Protein AF-A0A957VBN9-F1 (afdb_monomer_lite)

Radius of gyration: 14.19 Å; chains: 1; bounding box: 31×28×45 Å

pLDDT: mean 88.88, std 8.42, range [50.06, 94.94]

Secondary structure (DSSP, 8-state):
----TTGGGHHHHHHHHHHHHTS-TT-HHHHHHHHIIIIIHHHHHHHHHH-TTS-HHHHHHHHHHHHHHHHHHHHHHHHTSSS---HHHHHHHHHHHHHGGG-

Structure (mmCIF, N/CA/C/O backbone):
data_AF-A0A957VBN9-F1
#
_entry.id   AF-A0A957VBN9-F1
#
loop_
_atom_site.group_PDB
_atom_site.id
_atom_site.type_symbol
_atom_site.label_atom_id
_atom_site.label_alt_id
_atom_site.label_comp_id
_atom_site.label_asym_id
_atom_site.label_entity_id
_atom_site.label_seq_id
_atom_site.pdbx_PDB_ins_code
_atom_site.Cartn_x
_atom_site.Cartn_y
_atom_site.Cartn_z
_atom_site.occupancy
_atom_site.B_iso_or_equiv
_atom_site.auth_seq_id
_atom_site.auth_comp_id
_atom_site.auth_asym_id
_atom_site.auth_atom_id
_atom_site.pdbx_PDB_model_num
ATOM 1 N N . MET A 1 1 ? -2.662 -5.684 27.327 1.00 50.06 1 MET A N 1
ATOM 2 C CA . MET A 1 1 ? -1.934 -5.295 26.097 1.00 50.06 1 MET A CA 1
ATOM 3 C C . MET A 1 1 ? -2.050 -6.411 25.064 1.00 50.06 1 MET A C 1
ATOM 5 O O . MET A 1 1 ? -1.205 -7.294 25.006 1.00 50.06 1 MET A O 1
ATOM 9 N N . THR A 1 2 ? -3.118 -6.427 24.271 1.00 52.31 2 THR A N 1
ATOM 10 C CA . THR A 1 2 ? -3.235 -7.325 23.113 1.00 52.31 2 THR A CA 1
ATOM 11 C C . THR A 1 2 ? -2.386 -6.744 21.989 1.00 52.31 2 THR A C 1
ATOM 13 O O . THR A 1 2 ? -2.730 -5.693 21.450 1.00 52.31 2 THR A O 1
ATOM 16 N N . ARG A 1 3 ? -1.250 -7.373 21.657 1.00 55.56 3 ARG A N 1
ATOM 17 C CA . ARG A 1 3 ? -0.480 -6.981 20.467 1.00 55.56 3 ARG A CA 1
ATOM 18 C C . ARG A 1 3 ? -1.428 -7.027 19.263 1.00 55.56 3 ARG A C 1
ATOM 20 O O . ARG A 1 3 ? -2.068 -8.063 19.076 1.00 55.56 3 ARG A O 1
ATOM 27 N N . PRO A 1 4 ? -1.553 -5.954 18.465 1.00 61.41 4 PRO A N 1
ATOM 28 C CA . PRO A 1 4 ? -2.398 -5.977 17.281 1.00 61.41 4 PRO A CA 1
ATOM 29 C C . PRO A 1 4 ? -1.858 -7.058 16.339 1.00 61.41 4 PRO A C 1
ATOM 31 O O . PRO A 1 4 ? -0.815 -6.903 15.705 1.00 61.41 4 PRO A O 1
ATOM 34 N N . THR A 1 5 ? -2.573 -8.180 16.263 1.00 67.31 5 THR A N 1
ATOM 35 C CA . THR A 1 5 ? -2.235 -9.398 15.505 1.00 67.31 5 THR A CA 1
ATOM 36 C C . THR A 1 5 ? -2.164 -9.180 13.993 1.00 67.31 5 THR A C 1
ATOM 38 O O . THR A 1 5 ? -1.997 -10.128 13.237 1.00 67.31 5 THR A O 1
ATOM 41 N N . MET A 1 6 ? -2.311 -7.947 13.522 1.00 70.62 6 MET A N 1
ATOM 42 C CA . MET A 1 6 ? -2.277 -7.602 12.111 1.00 70.62 6 MET A CA 1
ATOM 43 C C . MET A 1 6 ? -0.970 -6.894 11.718 1.00 70.62 6 MET A C 1
ATOM 45 O O . MET A 1 6 ? -0.550 -7.047 10.574 1.00 70.62 6 MET A O 1
ATOM 49 N N . LEU A 1 7 ? -0.256 -6.246 12.654 1.00 79.25 7 LEU A N 1
ATOM 50 C CA . LEU A 1 7 ? 1.029 -5.596 12.353 1.00 79.25 7 LEU A CA 1
ATOM 51 C C . LEU A 1 7 ? 2.101 -6.618 11.949 1.00 79.25 7 LEU A C 1
ATOM 53 O O . LEU A 1 7 ? 2.841 -6.387 11.002 1.00 79.25 7 LEU A O 1
ATOM 57 N N . TRP A 1 8 ? 2.130 -7.801 12.574 1.00 83.00 8 TRP A N 1
ATOM 58 C CA . TRP A 1 8 ? 3.094 -8.848 12.200 1.00 83.00 8 TRP A CA 1
ATOM 59 C C . TRP A 1 8 ? 2.877 -9.400 10.783 1.00 83.00 8 TRP A C 1
ATOM 61 O O . TRP A 1 8 ? 3.796 -9.974 10.209 1.00 83.00 8 TRP A O 1
ATOM 71 N N . ARG A 1 9 ? 1.675 -9.231 10.208 1.00 88.81 9 ARG A N 1
ATOM 72 C CA . ARG A 1 9 ? 1.349 -9.687 8.847 1.00 88.81 9 ARG A CA 1
ATOM 73 C C . ARG A 1 9 ? 1.797 -8.695 7.773 1.00 88.81 9 ARG A C 1
ATOM 75 O O . ARG A 1 9 ? 1.888 -9.085 6.613 1.00 88.81 9 ARG A O 1
ATOM 82 N N . LEU A 1 10 ? 2.084 -7.438 8.131 1.00 89.38 10 LEU A N 1
ATOM 83 C CA . LEU A 1 10 ? 2.489 -6.402 7.172 1.00 89.38 10 LEU A CA 1
ATOM 84 C C . LEU A 1 10 ? 3.734 -6.776 6.358 1.00 89.38 10 LEU A C 1
ATOM 86 O O . LEU A 1 10 ? 3.657 -6.652 5.139 1.00 89.38 10 LEU A O 1
ATOM 90 N N . PRO A 1 11 ? 4.832 -7.297 6.946 1.00 91.56 11 PRO A N 1
ATOM 91 C CA . PRO A 1 11 ? 6.000 -7.716 6.173 1.00 91.56 11 PRO A CA 1
ATOM 92 C C . PRO A 1 11 ? 5.658 -8.770 5.119 1.00 91.56 11 PRO A C 1
ATOM 94 O O . PRO A 1 11 ? 6.094 -8.665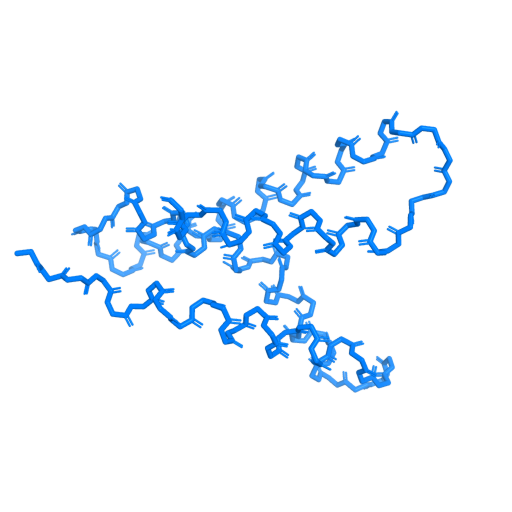 3.977 1.00 91.56 11 PRO A O 1
ATOM 97 N N . LEU A 1 12 ? 4.822 -9.752 5.474 1.00 92.69 12 LEU A N 1
ATOM 98 C CA . LEU A 1 12 ? 4.391 -10.797 4.543 1.00 92.69 12 LEU A CA 1
ATOM 99 C C . LEU A 1 12 ? 3.566 -10.219 3.391 1.00 92.69 12 LEU A C 1
ATOM 101 O O . LEU A 1 12 ? 3.771 -10.604 2.243 1.00 92.69 12 LEU A O 1
ATOM 105 N N . LEU A 1 13 ? 2.665 -9.274 3.675 1.00 92.56 13 LEU A N 1
ATOM 106 C CA . LEU A 1 13 ? 1.867 -8.612 2.642 1.00 92.56 13 LEU A CA 1
ATOM 107 C C . LEU A 1 13 ? 2.723 -7.728 1.727 1.00 92.56 13 LEU A C 1
ATOM 109 O O . LEU A 1 13 ? 2.508 -7.722 0.517 1.00 92.56 13 LEU A O 1
ATOM 113 N N . VAL A 1 14 ? 3.709 -7.022 2.286 1.00 93.56 14 VAL A N 1
ATOM 114 C CA . VAL A 1 14 ? 4.682 -6.233 1.519 1.00 93.56 14 VAL A CA 1
ATOM 115 C C . VAL A 1 14 ? 5.484 -7.144 0.588 1.00 93.56 14 VAL A C 1
ATOM 117 O O . VAL A 1 14 ? 5.570 -6.868 -0.608 1.00 93.56 14 VAL A O 1
ATOM 120 N N . ILE A 1 15 ? 6.008 -8.266 1.089 1.00 94.69 15 ILE A N 1
ATOM 121 C CA . ILE A 1 15 ? 6.731 -9.249 0.267 1.00 94.69 15 ILE A CA 1
ATOM 122 C C . ILE A 1 15 ? 5.822 -9.793 -0.841 1.00 94.69 15 ILE A C 1
ATOM 124 O O . ILE A 1 15 ? 6.206 -9.768 -2.008 1.00 94.69 15 ILE A O 1
ATOM 128 N N . ALA A 1 16 ? 4.602 -10.223 -0.506 1.00 94.69 16 ALA A N 1
ATOM 129 C CA . ALA A 1 16 ? 3.650 -10.753 -1.480 1.00 94.69 16 ALA A CA 1
ATOM 130 C C . ALA A 1 16 ? 3.320 -9.737 -2.587 1.00 94.69 16 ALA A C 1
ATOM 132 O O . ALA A 1 16 ? 3.269 -10.102 -3.761 1.00 94.69 16 ALA A O 1
ATOM 133 N N . ALA A 1 17 ? 3.150 -8.460 -2.238 1.00 94.12 17 ALA A N 1
ATOM 134 C CA . ALA A 1 17 ? 2.874 -7.411 -3.210 1.00 94.12 17 ALA A CA 1
ATOM 135 C C . ALA A 1 17 ? 4.072 -7.143 -4.140 1.00 94.12 17 ALA A C 1
ATOM 137 O O . ALA A 1 17 ? 3.883 -7.011 -5.348 1.00 94.12 17 ALA A O 1
ATOM 138 N N . ASN A 1 18 ? 5.303 -7.139 -3.614 1.00 94.50 18 ASN A N 1
ATOM 139 C CA . ASN A 1 18 ? 6.508 -7.004 -4.440 1.00 94.50 18 ASN A CA 1
ATOM 140 C C . ASN A 1 18 ? 6.709 -8.218 -5.362 1.00 94.50 18 ASN A C 1
ATOM 142 O O . ASN A 1 18 ? 7.040 -8.042 -6.531 1.00 94.50 18 ASN A O 1
ATOM 146 N N . LEU A 1 19 ? 6.452 -9.440 -4.884 1.00 94.81 19 LEU A N 1
ATOM 147 C CA . LEU A 1 19 ? 6.497 -10.640 -5.729 1.00 94.81 19 LEU A CA 1
ATOM 148 C C . LEU A 1 19 ? 5.447 -10.585 -6.844 1.00 94.81 19 LEU A C 1
ATOM 150 O O . LEU A 1 19 ? 5.742 -10.931 -7.985 1.00 94.81 19 LEU A O 1
ATOM 154 N N . ALA A 1 20 ? 4.243 -10.092 -6.548 1.00 94.50 20 ALA A N 1
ATOM 155 C CA . ALA A 1 20 ? 3.206 -9.907 -7.556 1.00 94.50 20 ALA A CA 1
ATOM 156 C C . ALA A 1 20 ? 3.611 -8.887 -8.639 1.00 94.50 20 ALA A C 1
ATOM 158 O O . ALA A 1 20 ? 3.229 -9.049 -9.797 1.00 94.50 20 ALA A O 1
ATOM 159 N N . LEU A 1 21 ? 4.426 -7.878 -8.307 1.00 92.81 21 LEU A N 1
ATOM 160 C CA . LEU A 1 21 ? 4.958 -6.922 -9.287 1.00 92.81 21 LEU A CA 1
ATOM 161 C C . LEU A 1 21 ? 5.962 -7.533 -10.276 1.00 92.81 21 LEU A C 1
ATOM 163 O O . LEU A 1 21 ? 6.131 -6.984 -11.366 1.00 92.81 21 LEU A O 1
ATOM 167 N N . LEU A 1 22 ? 6.591 -8.662 -9.931 1.00 92.62 22 LEU A N 1
ATOM 168 C CA . LEU A 1 22 ? 7.507 -9.388 -10.822 1.00 92.62 22 LEU A CA 1
ATOM 169 C C . LEU A 1 22 ? 6.773 -10.144 -11.938 1.00 92.62 22 LEU A C 1
ATOM 171 O O . LEU A 1 22 ? 7.403 -10.612 -12.885 1.00 92.62 22 LEU A O 1
ATOM 175 N N . LEU A 1 23 ? 5.447 -10.266 -11.844 1.00 93.88 23 LEU A N 1
ATOM 176 C CA . LEU A 1 23 ? 4.647 -10.928 -12.865 1.00 93.88 23 LEU A CA 1
ATOM 177 C C . LEU A 1 23 ? 4.607 -10.115 -14.178 1.00 93.88 23 LEU A C 1
ATOM 179 O O . LEU A 1 23 ? 4.787 -8.887 -14.184 1.00 93.88 23 LEU A O 1
ATOM 183 N N . PRO A 1 24 ? 4.329 -10.778 -15.317 1.00 93.31 24 PRO A N 1
ATOM 184 C CA . PRO A 1 24 ? 4.158 -10.109 -16.604 1.00 93.31 24 PRO A CA 1
ATOM 185 C C . PRO A 1 24 ? 3.117 -8.985 -16.545 1.00 93.31 24 PRO A C 1
ATOM 187 O O . PRO A 1 24 ? 2.146 -9.066 -15.796 1.00 93.31 24 PRO A O 1
ATOM 190 N N . ALA A 1 25 ? 3.288 -7.942 -17.363 1.00 88.62 25 ALA A N 1
ATOM 191 C CA . ALA A 1 25 ? 2.413 -6.761 -17.349 1.00 88.62 25 ALA A CA 1
ATOM 192 C C . ALA A 1 25 ? 0.932 -7.084 -17.623 1.00 88.62 25 ALA A C 1
ATOM 194 O O . ALA A 1 25 ? 0.054 -6.419 -17.087 1.00 88.62 25 ALA A O 1
ATOM 195 N N . ALA A 1 26 ? 0.663 -8.132 -18.407 1.00 91.12 26 ALA A N 1
ATOM 196 C CA . ALA A 1 26 ? -0.688 -8.604 -18.705 1.00 91.12 26 ALA A CA 1
ATOM 197 C C . ALA A 1 26 ? -1.347 -9.368 -17.539 1.00 91.12 26 ALA A C 1
ATOM 199 O O . ALA A 1 26 ? -2.542 -9.653 -17.587 1.00 91.12 26 ALA A O 1
ATOM 200 N N . HIS A 1 27 ? -0.588 -9.738 -16.503 1.00 94.44 27 HIS A N 1
ATOM 201 C CA . HIS A 1 27 ? -1.101 -10.565 -15.421 1.00 94.44 27 HIS A CA 1
ATOM 202 C C . HIS A 1 27 ? -1.887 -9.714 -14.404 1.00 94.44 27 HIS A C 1
ATOM 204 O O . HIS A 1 27 ? -1.316 -8.794 -13.813 1.00 94.44 27 HIS A O 1
ATOM 210 N N . PRO A 1 28 ? -3.160 -10.035 -14.097 1.00 93.81 28 PRO A N 1
ATOM 211 C CA . PRO A 1 28 ? -4.001 -9.209 -13.222 1.00 93.81 28 PRO A CA 1
ATOM 212 C C . PRO A 1 28 ? -3.443 -9.084 -11.798 1.00 93.81 28 PRO A C 1
ATOM 214 O O . PRO A 1 28 ? -3.554 -8.033 -11.173 1.00 93.81 28 PRO A O 1
ATOM 217 N N . LEU A 1 29 ? -2.762 -10.121 -11.294 1.00 94.00 29 LEU A N 1
ATOM 218 C CA . LEU A 1 29 ? -2.100 -10.062 -9.982 1.00 94.00 29 LEU A CA 1
ATOM 219 C C . LEU A 1 29 ? -1.037 -8.960 -9.880 1.00 94.00 29 LEU A C 1
ATOM 221 O O . LEU A 1 29 ? -0.825 -8.443 -8.788 1.00 94.00 29 LEU A O 1
ATOM 225 N N . ARG A 1 30 ? -0.411 -8.547 -10.988 1.00 93.44 30 ARG A N 1
ATOM 226 C CA . ARG A 1 30 ? 0.535 -7.426 -10.975 1.00 93.44 30 ARG A CA 1
ATOM 227 C C . ARG A 1 30 ? -0.161 -6.118 -10.599 1.00 93.44 30 ARG A C 1
ATOM 229 O O . ARG A 1 30 ? 0.371 -5.342 -9.808 1.00 93.44 30 ARG A O 1
ATOM 236 N N . VAL A 1 31 ? -1.374 -5.907 -11.115 1.00 92.62 31 VAL A N 1
ATOM 237 C CA . VAL A 1 31 ? -2.219 -4.752 -10.771 1.00 92.62 31 VAL A CA 1
ATOM 238 C C . VAL A 1 31 ? -2.611 -4.808 -9.299 1.00 92.62 31 VAL A C 1
ATOM 240 O O . VAL A 1 31 ? -2.516 -3.803 -8.600 1.00 92.62 31 VAL A O 1
ATOM 243 N N . VAL A 1 32 ? -2.976 -5.992 -8.800 1.00 94.25 32 VAL A N 1
ATOM 244 C CA . VAL A 1 32 ? -3.283 -6.194 -7.376 1.00 94.25 32 VAL A CA 1
ATOM 245 C C . VAL A 1 32 ? -2.072 -5.858 -6.498 1.00 94.25 32 VAL A C 1
ATOM 247 O O . VAL A 1 32 ? -2.223 -5.144 -5.510 1.00 94.25 32 VAL A O 1
ATOM 250 N N . GLY A 1 33 ? -0.869 -6.302 -6.872 1.00 92.75 33 GLY A N 1
ATOM 251 C CA . GLY A 1 33 ? 0.371 -5.969 -6.164 1.00 92.75 33 GLY A CA 1
ATOM 252 C C . GLY A 1 33 ? 0.646 -4.465 -6.124 1.00 92.75 33 GLY A C 1
ATOM 253 O O . GLY A 1 33 ? 0.939 -3.917 -5.061 1.00 92.75 33 GLY A O 1
ATOM 254 N N . ALA A 1 34 ? 0.471 -3.780 -7.258 1.00 91.75 34 ALA A N 1
ATOM 255 C CA . ALA A 1 34 ? 0.619 -2.328 -7.339 1.00 91.75 34 ALA A CA 1
ATOM 256 C C . ALA A 1 34 ? -0.401 -1.597 -6.451 1.00 91.75 34 ALA A C 1
ATOM 258 O O . ALA A 1 34 ? -0.025 -0.724 -5.670 1.00 91.75 34 ALA A O 1
ATOM 259 N N . LEU A 1 35 ? -1.678 -1.987 -6.520 1.00 92.69 35 LEU A N 1
ATOM 260 C CA . LEU A 1 35 ? -2.737 -1.402 -5.698 1.00 92.69 35 LEU A CA 1
ATOM 261 C C . LEU A 1 35 ? -2.487 -1.627 -4.208 1.00 92.69 35 LEU A C 1
ATOM 263 O O . LEU A 1 35 ? -2.685 -0.708 -3.419 1.00 92.69 35 LEU A O 1
ATOM 267 N N . LEU A 1 36 ? -2.009 -2.807 -3.810 1.00 93.12 36 LEU A N 1
ATOM 268 C CA . LEU A 1 36 ? -1.660 -3.068 -2.417 1.00 93.12 36 LEU A CA 1
ATOM 269 C C . LEU A 1 36 ? -0.550 -2.132 -1.930 1.00 93.12 36 LEU A C 1
ATOM 271 O O . LEU A 1 36 ? -0.708 -1.525 -0.872 1.00 93.12 36 LEU A O 1
ATOM 275 N N . LEU A 1 37 ? 0.535 -1.975 -2.693 1.00 91.25 37 LEU A N 1
ATOM 276 C CA . LEU A 1 37 ? 1.668 -1.125 -2.302 1.00 91.25 37 LEU A CA 1
ATOM 277 C C . LEU A 1 37 ? 1.341 0.369 -2.297 1.00 91.25 37 LEU A C 1
ATOM 279 O O . LEU A 1 37 ? 1.871 1.096 -1.463 1.00 91.25 37 LEU A O 1
ATOM 283 N N . ILE A 1 38 ? 0.470 0.820 -3.198 1.00 90.44 38 ILE A N 1
ATOM 284 C CA . ILE A 1 38 ? 0.153 2.242 -3.366 1.00 90.44 38 ILE A CA 1
ATOM 285 C C . ILE A 1 38 ? -1.040 2.668 -2.497 1.00 90.44 38 ILE A C 1
ATOM 287 O O . ILE A 1 38 ? -1.009 3.710 -1.847 1.00 90.44 38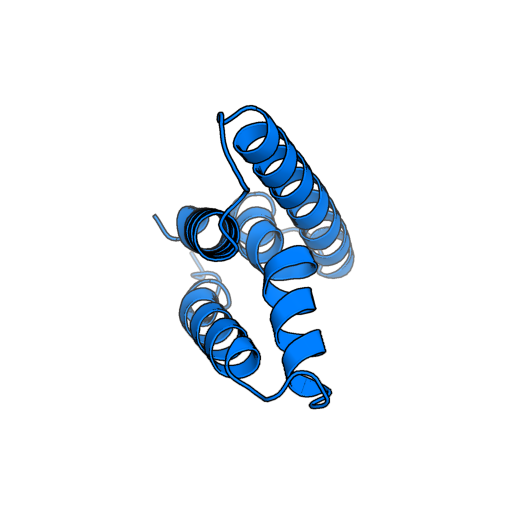 ILE A O 1
ATOM 291 N N . ALA A 1 39 ? -2.114 1.881 -2.476 1.00 88.25 39 ALA A N 1
ATOM 292 C CA . ALA A 1 39 ? -3.406 2.324 -1.950 1.00 88.25 39 ALA A CA 1
ATOM 293 C C . ALA A 1 39 ? -3.759 1.763 -0.565 1.00 88.25 39 ALA A C 1
ATOM 295 O O . ALA A 1 39 ? -4.697 2.262 0.057 1.00 88.25 39 ALA A O 1
ATOM 296 N N . PHE A 1 40 ? -3.039 0.750 -0.068 1.00 90.75 40 PHE A N 1
ATOM 297 C CA . PHE A 1 40 ? -3.427 0.068 1.172 1.00 90.75 40 PHE A CA 1
ATOM 298 C C . PHE A 1 40 ? -2.295 -0.093 2.184 1.00 90.75 40 PHE A C 1
ATOM 300 O O . PHE A 1 40 ? -2.471 0.248 3.354 1.00 90.75 40 PHE A O 1
ATOM 307 N N . LEU A 1 41 ? -1.153 -0.650 1.780 1.00 91.62 41 LEU A N 1
ATOM 308 C CA . LEU A 1 41 ? -0.109 -1.081 2.713 1.00 91.62 41 LEU A CA 1
ATOM 309 C C . LEU A 1 41 ? 0.500 0.055 3.548 1.00 91.62 41 LEU A C 1
ATOM 311 O O . LEU A 1 41 ? 0.608 -0.142 4.762 1.00 91.62 41 LEU A O 1
ATOM 315 N N . PRO A 1 42 ? 0.831 1.233 2.980 1.00 90.38 42 PRO A N 1
ATOM 316 C CA . PRO A 1 42 ? 1.401 2.324 3.760 1.00 90.38 42 PRO A CA 1
ATOM 317 C C . PRO A 1 42 ? 0.460 2.763 4.882 1.00 90.38 42 PRO A C 1
ATOM 319 O O . PRO A 1 42 ? 0.834 2.796 6.052 1.00 90.38 42 PRO A O 1
ATOM 322 N N . GLY A 1 43 ? -0.802 3.025 4.561 1.00 91.31 43 GLY A N 1
ATOM 323 C CA . GLY A 1 43 ? -1.765 3.518 5.534 1.00 91.31 43 GLY A CA 1
ATOM 324 C C . GLY A 1 43 ? -2.325 2.449 6.467 1.00 91.31 43 GLY A C 1
ATOM 325 O O . GLY A 1 43 ? -2.731 2.794 7.573 1.00 91.31 43 GLY A O 1
ATOM 326 N N . LEU A 1 44 ? -2.320 1.162 6.102 1.00 91.50 44 LEU A N 1
ATOM 327 C CA . LEU A 1 44 ? -2.794 0.082 6.980 1.00 91.50 44 LEU A CA 1
ATOM 328 C C . LEU A 1 44 ? -1.973 -0.033 8.269 1.00 91.50 44 LEU A C 1
ATOM 330 O O . LEU A 1 44 ? -2.556 -0.192 9.347 1.00 91.50 44 LEU A O 1
ATOM 334 N N . GLY A 1 45 ? -0.644 0.046 8.169 1.00 89.62 45 GLY A N 1
ATOM 335 C CA . GLY A 1 45 ? 0.235 -0.005 9.339 1.00 89.62 45 GLY A CA 1
ATOM 336 C C . GLY A 1 45 ? 0.088 1.225 10.227 1.00 89.62 45 GLY A C 1
ATOM 337 O O . GLY A 1 45 ? -0.048 1.103 11.446 1.00 89.62 45 GLY A O 1
ATOM 338 N N . TRP A 1 46 ? 0.007 2.407 9.619 1.00 92.06 46 TRP A N 1
ATOM 339 C CA . TRP A 1 46 ? -0.202 3.653 10.351 1.00 92.06 46 TRP A CA 1
ATOM 340 C C . TRP A 1 46 ? -1.579 3.739 11.003 1.00 92.06 46 TRP A C 1
ATOM 342 O O . TRP A 1 46 ? -1.665 4.076 12.179 1.00 92.06 46 TRP A O 1
ATOM 352 N N . ALA A 1 47 ? -2.653 3.370 10.305 1.00 92.94 47 ALA A N 1
ATOM 353 C CA . ALA A 1 47 ? -4.003 3.370 10.867 1.00 92.94 47 ALA A CA 1
ATOM 354 C C . ALA A 1 47 ? -4.122 2.412 12.064 1.00 92.94 47 ALA A C 1
ATOM 356 O O . ALA A 1 47 ? -4.794 2.725 13.043 1.00 92.94 47 ALA A O 1
ATOM 357 N N . GLN A 1 48 ? -3.436 1.265 12.023 1.00 90.31 48 GLN A N 1
ATOM 358 C CA . GLN A 1 48 ? -3.358 0.341 13.159 1.00 90.31 48 GLN A CA 1
ATOM 359 C C . GLN A 1 48 ? -2.628 0.926 14.364 1.00 90.31 48 GLN A C 1
ATOM 361 O O . GLN A 1 48 ? -3.053 0.699 15.497 1.00 90.31 48 GLN A O 1
ATOM 366 N N . ARG A 1 49 ? -1.538 1.658 14.124 1.00 89.62 49 ARG A N 1
ATOM 367 C CA . ARG A 1 49 ? -0.735 2.274 15.183 1.00 89.62 49 ARG A CA 1
ATOM 368 C C . ARG A 1 49 ? -1.414 3.505 15.787 1.00 89.62 49 ARG A C 1
ATOM 370 O O . ARG A 1 49 ? -1.384 3.670 17.000 1.00 89.62 49 ARG A O 1
ATOM 377 N N . LEU A 1 50 ? -2.027 4.345 14.954 1.00 91.00 50 LEU A N 1
ATOM 378 C CA . LEU A 1 50 ? -2.657 5.604 15.359 1.00 91.00 50 LEU A CA 1
ATOM 379 C C . LEU A 1 50 ? -4.044 5.398 15.980 1.00 91.00 50 LEU A C 1
ATOM 381 O O . LEU A 1 50 ? -4.416 6.123 16.897 1.00 91.00 50 LEU A O 1
ATOM 385 N N . LEU A 1 51 ? -4.811 4.416 15.496 1.00 92.56 51 LEU A N 1
ATOM 386 C CA . LEU A 1 51 ? -6.202 4.188 15.899 1.00 92.56 51 LEU A CA 1
ATOM 387 C C . LEU A 1 51 ? -6.450 2.721 16.315 1.00 92.56 51 LEU A C 1
ATOM 389 O O . LEU A 1 51 ? -7.308 2.048 15.735 1.00 92.56 51 LEU A O 1
ATOM 393 N N . PRO A 1 52 ? -5.736 2.186 17.326 1.00 88.69 52 PRO A N 1
ATOM 394 C CA . PRO A 1 52 ? -5.795 0.762 17.672 1.00 88.69 52 PRO A CA 1
ATOM 395 C C . PRO A 1 52 ? -7.173 0.306 18.178 1.00 88.69 52 PRO A C 1
ATOM 397 O O . PRO A 1 52 ? -7.567 -0.833 17.932 1.00 88.69 52 PRO A O 1
ATOM 400 N N . ALA A 1 53 ? -7.911 1.191 18.856 1.00 90.50 53 ALA A N 1
ATOM 401 C CA . ALA A 1 53 ? -9.231 0.910 19.429 1.00 90.50 53 ALA A CA 1
ATOM 402 C C . ALA A 1 53 ? -10.405 1.326 18.521 1.00 90.50 53 ALA A C 1
ATOM 404 O O . ALA A 1 53 ? -11.563 1.134 18.883 1.00 90.50 53 ALA A O 1
ATOM 405 N N . ALA A 1 54 ? -10.126 1.915 17.354 1.00 91.81 54 ALA A N 1
ATOM 406 C CA . ALA A 1 54 ? -11.167 2.386 16.451 1.00 91.81 54 ALA A CA 1
ATOM 407 C C . ALA A 1 54 ? -11.888 1.227 15.738 1.00 91.81 54 ALA A C 1
ATOM 409 O O . ALA A 1 54 ? -11.277 0.184 15.466 1.00 91.81 54 ALA A O 1
ATOM 410 N N . PRO A 1 55 ? -13.167 1.419 15.362 1.00 93.19 55 PRO A N 1
ATOM 411 C CA . PRO A 1 55 ? -13.918 0.425 14.608 1.00 93.19 55 PRO A CA 1
ATOM 412 C C . PRO A 1 55 ? -13.307 0.195 13.216 1.00 93.19 55 PRO A C 1
ATOM 414 O O . PRO A 1 55 ? -12.704 1.090 12.616 1.00 93.19 55 PRO A O 1
ATOM 417 N N . LEU A 1 56 ? -13.481 -1.021 12.684 1.00 90.38 56 LEU A N 1
ATOM 418 C CA . LEU A 1 56 ? -12.880 -1.453 11.414 1.00 90.38 56 LEU A CA 1
ATOM 419 C C . LEU A 1 56 ? -13.171 -0.527 10.216 1.00 90.38 56 LEU A C 1
ATOM 421 O O . LEU A 1 56 ? -12.224 -0.252 9.479 1.00 90.38 56 LEU A O 1
ATOM 425 N N . PRO A 1 57 ? -14.398 -0.002 10.010 1.00 93.62 57 PRO A N 1
ATOM 426 C CA . PRO A 1 57 ? -14.678 0.876 8.873 1.00 93.62 57 PRO A CA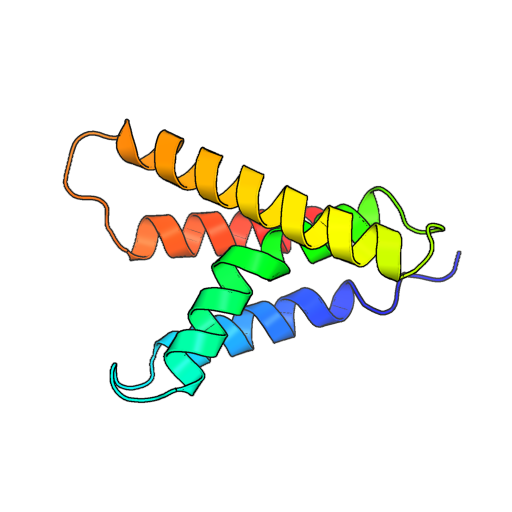 1
ATOM 427 C C . PRO A 1 57 ? -13.876 2.176 8.937 1.00 93.62 57 PRO A C 1
ATOM 429 O O . PRO A 1 57 ? -13.275 2.576 7.943 1.00 93.62 57 PRO A O 1
ATOM 432 N N . LEU A 1 58 ? -13.796 2.789 10.125 1.00 93.12 58 LEU A N 1
ATOM 433 C CA . LEU A 1 58 ? -13.019 4.009 10.338 1.00 93.12 58 LEU A CA 1
ATOM 434 C C . LEU A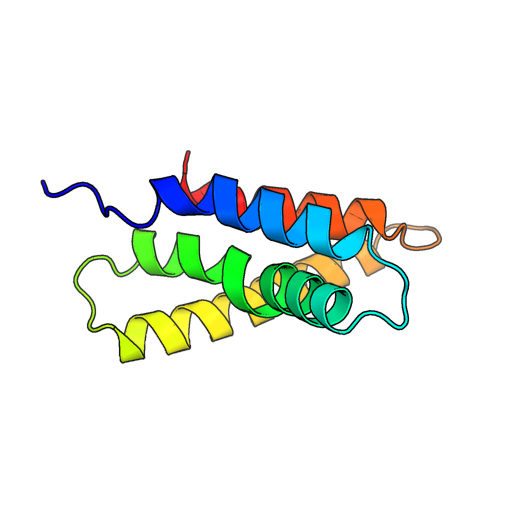 1 58 ? -11.538 3.753 10.048 1.00 93.12 58 LEU A C 1
ATOM 436 O O . LEU A 1 58 ? -10.924 4.493 9.288 1.00 93.12 58 LEU A O 1
ATOM 440 N N . ARG A 1 59 ? -10.989 2.645 10.562 1.00 90.62 59 ARG A N 1
ATOM 441 C CA . ARG A 1 59 ? -9.606 2.237 10.272 1.00 90.62 59 ARG A CA 1
ATOM 442 C C . ARG A 1 59 ? -9.365 1.992 8.785 1.00 90.62 59 ARG A C 1
ATOM 444 O O . ARG A 1 59 ? -8.294 2.335 8.299 1.00 90.62 59 ARG A O 1
ATOM 451 N N . GLY A 1 60 ? -10.331 1.408 8.077 1.00 91.38 60 GLY A N 1
ATOM 452 C CA . GLY A 1 60 ? -10.255 1.183 6.635 1.00 91.38 60 GLY A CA 1
ATOM 453 C C . GLY A 1 60 ? -10.182 2.493 5.854 1.00 91.38 60 GLY A C 1
ATOM 454 O O . GLY A 1 60 ? -9.262 2.680 5.061 1.00 91.38 60 GLY A O 1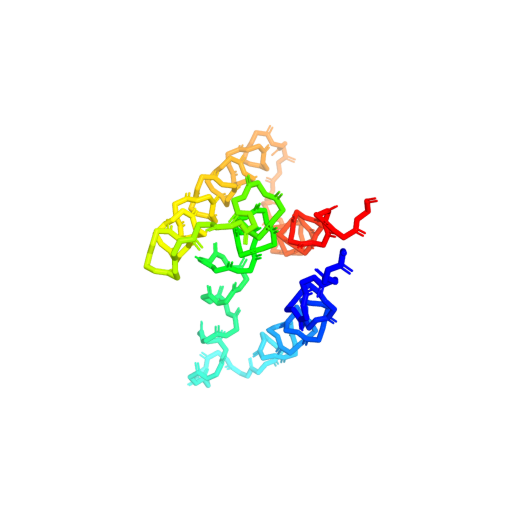
ATOM 455 N N . VAL A 1 61 ? -11.090 3.430 6.138 1.00 94.44 61 VAL A N 1
ATOM 456 C CA . VAL A 1 61 ? -11.100 4.761 5.507 1.00 94.44 61 VAL A CA 1
ATOM 457 C C . VAL A 1 61 ? -9.808 5.518 5.813 1.00 94.44 61 VAL A C 1
ATOM 459 O O . VAL A 1 61 ? -9.176 6.044 4.898 1.00 94.44 61 VAL A O 1
ATOM 462 N N . THR A 1 62 ? -9.363 5.522 7.074 1.00 94.06 62 THR A N 1
ATOM 463 C CA . THR A 1 62 ? -8.100 6.162 7.460 1.00 94.06 62 THR A CA 1
ATOM 464 C C . THR A 1 62 ? -6.901 5.504 6.781 1.00 94.06 62 THR A C 1
ATOM 466 O O . THR A 1 62 ? -6.006 6.213 6.335 1.00 94.06 62 THR A O 1
ATOM 469 N N . ALA A 1 63 ? -6.875 4.175 6.646 1.00 93.50 63 ALA A N 1
ATOM 470 C CA . ALA A 1 63 ? -5.793 3.471 5.963 1.00 93.50 63 ALA A CA 1
ATOM 471 C C . ALA A 1 63 ? -5.717 3.830 4.474 1.00 93.50 63 ALA A C 1
ATOM 473 O O . ALA A 1 63 ? -4.628 4.085 3.962 1.00 93.50 63 ALA A O 1
ATOM 474 N N . VAL A 1 64 ? -6.851 3.897 3.776 1.00 94.25 64 VAL A N 1
ATOM 475 C CA . VAL A 1 64 ? -6.873 4.305 2.363 1.00 94.25 64 VAL A CA 1
ATOM 476 C C . VAL A 1 64 ? -6.459 5.772 2.221 1.00 94.25 64 VAL A C 1
ATOM 478 O O . VAL A 1 64 ? -5.581 6.085 1.418 1.00 94.25 64 VAL A O 1
ATOM 481 N N . GLY A 1 65 ? -7.012 6.664 3.052 1.00 94.94 65 GLY A N 1
ATOM 482 C CA . GLY A 1 65 ? -6.667 8.088 3.042 1.00 94.94 65 GLY A CA 1
ATOM 483 C C . GLY A 1 65 ? -5.185 8.346 3.328 1.00 94.94 65 GLY A C 1
ATOM 484 O O . GLY A 1 65 ? -4.535 9.092 2.598 1.00 94.94 65 GLY A O 1
ATOM 485 N N . LEU A 1 66 ? -4.619 7.673 4.334 1.00 94.88 66 LEU A N 1
ATOM 486 C CA . LEU A 1 66 ? -3.189 7.756 4.643 1.00 94.88 66 LEU A CA 1
ATOM 487 C C . LEU A 1 66 ? -2.329 7.202 3.509 1.00 94.88 66 LEU A C 1
ATOM 489 O O . LEU A 1 66 ? -1.332 7.825 3.164 1.00 94.88 66 LEU A O 1
ATOM 493 N N . SER A 1 67 ? -2.703 6.070 2.908 1.00 94.69 67 SER A N 1
ATOM 494 C CA . SER A 1 67 ? -1.942 5.498 1.787 1.00 94.69 67 SER A CA 1
ATOM 495 C C . SER A 1 67 ? -1.905 6.443 0.591 1.00 94.69 67 SER A C 1
ATOM 497 O O . SER A 1 67 ? -0.845 6.639 -0.003 1.00 94.69 67 SER A O 1
ATOM 499 N N . PHE A 1 68 ? -3.039 7.075 0.277 1.00 93.88 68 PHE A N 1
ATOM 500 C CA . PHE A 1 68 ? -3.122 8.075 -0.780 1.00 93.88 68 PHE A CA 1
ATOM 501 C C . PHE A 1 68 ? -2.211 9.274 -0.494 1.00 93.88 68 PHE A C 1
ATOM 503 O O . PHE A 1 68 ? -1.392 9.626 -1.340 1.00 93.88 68 PHE A O 1
ATOM 510 N N . ILE A 1 69 ? -2.295 9.856 0.709 1.00 94.88 69 ILE A N 1
ATOM 511 C CA . ILE A 1 69 ? -1.467 11.007 1.099 1.00 94.88 69 ILE A CA 1
ATOM 512 C C . ILE A 1 69 ? 0.022 10.641 1.080 1.00 94.88 69 ILE A C 1
ATOM 514 O O . ILE A 1 69 ? 0.817 11.376 0.503 1.00 94.88 69 ILE A O 1
ATOM 518 N N . ILE A 1 70 ? 0.409 9.501 1.662 1.00 93.00 70 ILE A N 1
ATOM 519 C CA . ILE A 1 70 ? 1.806 9.043 1.703 1.00 93.00 70 ILE A CA 1
ATOM 520 C C . ILE A 1 70 ? 2.344 8.836 0.288 1.00 93.00 70 ILE A C 1
ATOM 522 O O . ILE A 1 70 ? 3.426 9.325 -0.025 1.00 93.00 70 ILE A O 1
ATOM 526 N N . THR A 1 71 ? 1.596 8.151 -0.578 1.00 91.56 71 THR A N 1
ATOM 527 C CA . THR A 1 71 ? 2.023 7.912 -1.962 1.00 91.56 71 THR A CA 1
ATOM 528 C C . THR A 1 71 ? 2.118 9.219 -2.742 1.00 91.56 71 THR A C 1
ATOM 530 O O . THR A 1 71 ? 3.088 9.423 -3.471 1.00 91.56 71 THR A O 1
ATOM 533 N N . LEU A 1 72 ? 1.156 10.130 -2.579 1.00 93.25 72 LEU A N 1
ATOM 534 C CA . LEU A 1 72 ? 1.173 11.437 -3.234 1.00 93.25 72 LEU A CA 1
ATOM 535 C C . LEU A 1 72 ? 2.387 12.264 -2.793 1.00 93.25 72 LEU A C 1
ATOM 537 O O . LEU A 1 72 ? 3.122 12.763 -3.642 1.00 93.25 72 LEU A O 1
ATOM 541 N N . LEU A 1 73 ? 2.649 12.344 -1.487 1.00 92.81 73 LEU A N 1
ATOM 542 C CA . LEU A 1 73 ? 3.821 13.034 -0.947 1.00 92.81 73 LEU A CA 1
ATOM 543 C C . LEU A 1 73 ? 5.129 12.374 -1.389 1.00 92.81 73 LEU A C 1
ATOM 545 O O . LEU A 1 73 ? 6.056 13.082 -1.766 1.00 92.81 73 LEU A O 1
ATOM 549 N N . ALA A 1 74 ? 5.205 11.041 -1.395 1.00 90.38 74 ALA A N 1
ATOM 550 C CA . ALA A 1 74 ? 6.368 10.309 -1.889 1.00 90.38 74 ALA A CA 1
ATOM 551 C C . ALA A 1 74 ? 6.615 10.598 -3.373 1.00 90.38 74 ALA A C 1
ATOM 553 O O . ALA A 1 74 ? 7.742 10.872 -3.772 1.00 90.38 74 ALA A O 1
ATOM 554 N N . THR A 1 75 ? 5.560 10.595 -4.186 1.00 89.25 75 THR A N 1
ATOM 555 C CA . THR A 1 75 ? 5.653 10.888 -5.620 1.00 89.25 75 THR A CA 1
ATOM 556 C C . THR A 1 75 ? 6.100 12.326 -5.856 1.00 89.25 75 THR A C 1
ATOM 558 O O . THR A 1 75 ? 6.999 12.546 -6.660 1.00 89.25 75 THR A O 1
ATOM 561 N N . LEU A 1 76 ? 5.532 13.295 -5.130 1.00 90.44 76 LEU A N 1
ATOM 562 C CA . LEU A 1 76 ? 5.946 14.699 -5.203 1.00 90.44 76 LEU A CA 1
ATOM 563 C C . LEU A 1 76 ? 7.401 14.876 -4.774 1.00 90.44 76 LEU A C 1
ATOM 565 O O . LEU A 1 76 ? 8.176 15.490 -5.499 1.00 90.44 76 LEU A O 1
ATOM 569 N N . LEU A 1 77 ? 7.791 14.303 -3.635 1.00 89.31 77 LEU A N 1
ATOM 570 C CA . LEU A 1 77 ? 9.159 14.375 -3.128 1.00 89.31 77 LEU A CA 1
ATOM 571 C C . LEU A 1 77 ? 10.154 13.823 -4.148 1.00 89.31 77 LEU A C 1
ATOM 573 O O . LEU A 1 77 ? 11.174 14.451 -4.424 1.00 89.31 77 LEU A O 1
ATOM 577 N N . LEU A 1 78 ? 9.841 12.663 -4.722 1.00 87.88 78 LEU A N 1
ATOM 578 C CA . LEU A 1 78 ? 10.683 12.055 -5.734 1.00 87.88 78 LEU A CA 1
ATOM 579 C C . LEU A 1 78 ? 10.682 12.886 -7.031 1.00 87.88 78 LEU A C 1
ATOM 581 O O . LEU A 1 78 ? 11.720 12.988 -7.671 1.00 87.88 78 LEU A O 1
ATOM 585 N N . HIS A 1 79 ? 9.564 13.509 -7.415 1.00 87.19 79 HIS A N 1
ATOM 586 C CA . HIS A 1 79 ? 9.479 14.367 -8.604 1.00 87.19 79 HIS A CA 1
ATOM 587 C C . HIS A 1 79 ? 10.396 15.595 -8.533 1.00 87.19 79 HIS A C 1
ATOM 589 O O . HIS A 1 79 ? 10.871 16.061 -9.564 1.00 87.19 79 HIS A O 1
ATOM 595 N N . TYR A 1 80 ? 10.681 16.099 -7.330 1.00 87.12 80 TYR A N 1
ATOM 596 C CA . TYR A 1 80 ? 11.643 17.185 -7.134 1.00 87.12 80 TYR A CA 1
ATOM 597 C C . TYR A 1 80 ? 13.112 16.735 -7.212 1.00 87.12 80 TYR A C 1
ATOM 599 O O . TYR A 1 80 ? 14.000 17.590 -7.237 1.00 87.12 80 TYR A O 1
ATOM 607 N N . LEU A 1 81 ? 13.401 15.428 -7.263 1.00 83.50 81 LEU A N 1
ATOM 608 C CA . LEU A 1 81 ? 14.762 14.946 -7.495 1.00 83.50 81 LEU A CA 1
ATOM 609 C C . LEU A 1 81 ? 15.125 15.110 -8.979 1.00 83.50 81 LEU A C 1
ATOM 611 O O . LEU A 1 81 ? 14.355 14.701 -9.849 1.00 83.50 81 LEU A O 1
ATOM 615 N N . PRO A 1 82 ? 16.302 15.674 -9.298 1.00 82.75 82 PRO A N 1
ATOM 616 C CA . PRO A 1 82 ? 16.727 15.822 -10.681 1.00 82.75 82 PRO A CA 1
ATOM 617 C C . PRO A 1 82 ? 16.958 14.450 -11.329 1.00 82.75 82 PRO A C 1
ATOM 619 O O . PRO A 1 82 ? 17.700 13.620 -10.803 1.00 82.75 82 PRO A O 1
ATOM 622 N N . GLY A 1 83 ? 16.359 14.236 -12.503 1.00 80.81 83 GLY A N 1
ATOM 623 C CA . GLY A 1 83 ? 16.540 13.032 -13.320 1.00 80.81 83 GLY A CA 1
ATOM 624 C C . GLY A 1 83 ? 15.259 12.212 -13.526 1.00 80.81 83 GLY A C 1
ATOM 625 O O . GLY A 1 83 ? 14.206 12.531 -12.975 1.00 80.81 83 GLY A O 1
ATOM 626 N N . PRO A 1 84 ? 15.314 11.160 -14.363 1.00 77.94 84 PRO A N 1
ATOM 627 C CA . PRO A 1 84 ? 14.181 10.270 -14.571 1.00 77.94 84 PRO A CA 1
ATOM 628 C C . PRO A 1 84 ? 13.876 9.511 -13.282 1.00 77.94 84 PRO A C 1
ATOM 630 O O . PRO A 1 84 ? 14.773 8.927 -12.678 1.00 77.94 84 PRO A O 1
ATOM 633 N N . LEU A 1 85 ? 12.603 9.485 -12.891 1.00 76.25 85 LEU A N 1
ATOM 634 C CA . LEU A 1 85 ? 12.143 8.765 -11.711 1.00 76.25 85 LEU A CA 1
ATOM 635 C C . LEU A 1 85 ? 12.324 7.255 -11.884 1.00 76.25 85 LEU A C 1
ATOM 637 O O . LEU A 1 85 ? 11.563 6.637 -12.636 1.00 76.25 85 LEU A O 1
ATOM 641 N N . PRO A 1 86 ? 13.276 6.619 -11.179 1.00 82.06 86 PRO A N 1
ATOM 642 C CA . PRO A 1 86 ? 13.417 5.179 -11.247 1.00 82.06 86 PRO A CA 1
ATOM 643 C C . PRO A 1 86 ? 12.225 4.557 -10.524 1.00 82.06 86 PRO A C 1
ATOM 645 O O . PRO A 1 86 ? 11.956 4.881 -9.365 1.00 82.06 86 PRO A O 1
ATOM 648 N N . THR A 1 87 ? 11.540 3.608 -11.164 1.00 84.06 87 THR A N 1
ATOM 649 C CA . THR A 1 87 ? 10.466 2.828 -10.522 1.00 84.06 87 THR A CA 1
ATOM 650 C C . THR A 1 87 ? 10.931 2.213 -9.198 1.00 84.06 87 THR A C 1
ATOM 652 O O . THR A 1 87 ? 10.175 2.158 -8.233 1.00 84.06 87 THR A O 1
ATOM 655 N N . TRP A 1 88 ? 12.206 1.823 -9.126 1.00 85.38 88 TRP A N 1
ATOM 656 C CA . TRP A 1 88 ? 12.839 1.298 -7.921 1.00 85.38 88 TRP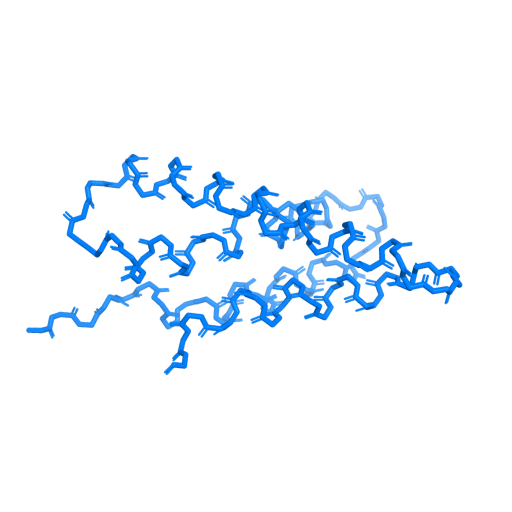 A CA 1
ATOM 657 C C . TRP A 1 88 ? 12.835 2.275 -6.745 1.00 85.38 88 TRP A C 1
ATOM 659 O O . TRP A 1 88 ? 12.594 1.843 -5.621 1.00 85.38 88 TRP A O 1
ATOM 669 N N . SER A 1 89 ? 13.032 3.573 -6.985 1.00 88.56 89 SER A N 1
ATOM 670 C CA . SER A 1 89 ? 12.998 4.585 -5.924 1.00 88.56 89 SER A CA 1
ATOM 671 C C . SER A 1 89 ? 11.601 4.692 -5.323 1.00 88.56 89 SER A C 1
ATOM 673 O O . SER A 1 89 ? 11.459 4.659 -4.105 1.00 88.56 89 SER A O 1
ATOM 675 N N . LEU A 1 90 ? 10.564 4.718 -6.169 1.00 87.25 90 LEU A N 1
ATOM 676 C CA . LEU A 1 90 ? 9.173 4.733 -5.712 1.00 87.25 90 LEU A CA 1
ATOM 677 C C . LEU A 1 90 ? 8.843 3.485 -4.885 1.00 87.25 90 LEU A C 1
ATOM 679 O O . LEU A 1 90 ? 8.302 3.599 -3.786 1.00 87.25 90 LEU A O 1
ATOM 683 N N . LEU A 1 91 ? 9.200 2.298 -5.383 1.00 90.25 91 LEU A N 1
ATOM 684 C CA . LEU A 1 91 ? 8.959 1.041 -4.672 1.00 90.25 91 LEU A CA 1
ATOM 685 C C . LEU A 1 91 ? 9.673 1.012 -3.321 1.00 90.25 91 LEU A C 1
ATOM 687 O O . LEU A 1 91 ? 9.077 0.618 -2.322 1.00 90.25 91 LEU A O 1
ATOM 691 N N . LEU A 1 92 ? 10.928 1.456 -3.268 1.00 91.75 92 LEU A N 1
ATOM 692 C CA . LEU A 1 92 ? 11.695 1.503 -2.029 1.00 91.75 92 LEU A CA 1
ATOM 693 C C . LEU A 1 92 ? 11.045 2.460 -1.020 1.00 91.75 92 LEU A C 1
ATOM 695 O O . LEU A 1 92 ? 10.839 2.072 0.129 1.00 91.75 92 LEU A O 1
ATOM 699 N N . THR A 1 93 ? 10.632 3.658 -1.442 1.00 92.25 93 THR A N 1
ATOM 700 C CA . THR A 1 93 ? 9.931 4.614 -0.569 1.00 92.25 93 THR A CA 1
ATOM 701 C C . THR A 1 93 ? 8.607 4.052 -0.038 1.00 92.25 93 THR A C 1
ATOM 703 O O . THR A 1 93 ? 8.327 4.166 1.158 1.00 92.25 93 THR A O 1
ATOM 706 N N . LEU A 1 94 ? 7.805 3.399 -0.884 1.00 90.81 94 LEU A N 1
ATOM 707 C CA . LEU A 1 94 ? 6.541 2.776 -0.465 1.00 90.81 94 LEU A CA 1
ATOM 708 C C . LEU A 1 94 ? 6.768 1.607 0.504 1.00 90.81 94 LEU A C 1
ATOM 710 O O . LEU A 1 94 ? 6.076 1.496 1.515 1.00 90.81 94 LEU A O 1
ATOM 714 N N . ASN A 1 95 ? 7.779 0.775 0.253 1.00 93.44 95 ASN A N 1
ATOM 715 C CA . ASN A 1 95 ? 8.148 -0.322 1.147 1.00 93.44 95 ASN A CA 1
ATOM 716 C C . ASN A 1 95 ? 8.608 0.195 2.519 1.00 93.44 95 ASN A C 1
ATOM 718 O O . ASN A 1 95 ? 8.143 -0.295 3.548 1.00 93.44 95 ASN A O 1
ATOM 722 N N . LEU A 1 96 ? 9.477 1.211 2.551 1.00 93.25 96 LEU A N 1
ATOM 723 C CA . LEU A 1 96 ? 9.950 1.802 3.805 1.00 93.25 96 LEU A CA 1
ATOM 724 C C . LEU A 1 96 ? 8.806 2.427 4.602 1.00 93.25 96 LEU A C 1
ATOM 726 O O . LEU A 1 96 ? 8.678 2.166 5.795 1.00 93.25 96 LEU A O 1
ATOM 730 N N . THR A 1 97 ? 7.949 3.215 3.955 1.00 91.81 97 THR A N 1
ATOM 731 C CA . THR A 1 97 ? 6.823 3.879 4.632 1.00 91.81 97 THR A CA 1
ATOM 732 C C . THR A 1 97 ? 5.783 2.890 5.158 1.00 91.81 97 THR A C 1
ATOM 734 O O . THR A 1 97 ? 5.233 3.119 6.237 1.00 91.81 97 THR A O 1
ATOM 737 N N . ALA A 1 98 ? 5.554 1.775 4.457 1.00 91.62 98 ALA A N 1
ATOM 738 C CA . ALA A 1 98 ? 4.675 0.699 4.912 1.00 91.62 98 ALA A CA 1
ATOM 739 C C . ALA A 1 98 ? 5.236 -0.098 6.099 1.00 91.62 98 ALA A C 1
ATOM 741 O O . ALA A 1 98 ? 4.465 -0.564 6.941 1.00 91.62 98 ALA A O 1
ATOM 742 N N . LEU A 1 99 ? 6.559 -0.245 6.187 1.00 92.56 99 LEU A N 1
ATOM 743 C CA . LEU A 1 99 ? 7.220 -0.975 7.274 1.00 92.56 99 LEU A CA 1
ATOM 744 C C . LEU A 1 99 ? 7.573 -0.089 8.476 1.00 92.56 99 LEU A C 1
ATOM 746 O O . LEU A 1 99 ? 7.696 -0.607 9.583 1.00 92.56 99 LEU A O 1
ATOM 750 N N . LEU A 1 100 ? 7.670 1.232 8.300 1.00 90.88 100 LEU A N 1
ATOM 751 C CA . LEU A 1 100 ? 7.967 2.189 9.370 1.00 90.88 100 LEU A CA 1
ATOM 752 C C . LEU A 1 100 ? 7.107 2.037 10.643 1.00 90.88 100 LEU A C 1
ATOM 754 O O . LEU A 1 100 ? 7.672 2.082 11.733 1.00 90.88 100 LEU A O 1
ATOM 758 N N . PRO A 1 101 ? 5.777 1.812 10.576 1.00 87.94 101 PRO A N 1
ATOM 759 C CA . PRO A 1 101 ? 4.961 1.651 11.779 1.00 87.94 101 PRO A CA 1
ATOM 760 C C . PRO A 1 101 ? 5.283 0.393 12.605 1.00 87.94 101 PRO A C 1
ATOM 762 O O . PRO A 1 101 ? 4.716 0.250 13.691 1.00 87.94 101 PRO A O 1
ATOM 765 N N . LEU A 1 102 ? 6.165 -0.496 12.136 1.00 85.88 102 LEU A N 1
ATOM 766 C CA . LEU A 1 102 ? 6.637 -1.668 12.881 1.00 85.88 102 LEU A CA 1
ATOM 767 C C . LEU A 1 102 ? 7.786 -1.359 13.853 1.00 85.88 102 LEU A C 1
ATOM 769 O O . LEU A 1 102 ? 8.029 -2.174 14.741 1.00 85.88 102 LEU A O 1
ATOM 773 N N . VAL A 1 103 ? 8.475 -0.225 13.672 1.00 84.38 103 VAL A N 1
ATOM 774 C CA . VAL A 1 103 ? 9.630 0.221 14.476 1.00 84.38 103 VAL A CA 1
ATOM 775 C C . VAL A 1 103 ? 9.177 1.100 15.637 1.00 84.38 103 VAL A C 1
ATOM 777 O O . VAL A 1 103 ? 9.576 0.821 16.782 1.00 84.38 103 VAL A O 1
#

Sequence (103 aa):
MTRPTMLWRLPLLVIAANLALLLPAAHPLRVVGALLLIAFLPGLGWAQRLLPAAPLPLRGVTAVGLSFIITLLATLLLHYLPGPLPTWSLLLTLNLTALLPLV

Foldseek 3Di:
DPDPPCLVCLVVLLVLLVVLCPDDPPDVSNVVSVCCLQQALLLLLVLCLVPVPDDPVVSRVRRRVRSNVQLVVQVVVQVPDPDDRDPVSSSVSSSCSSNVSVD